Protein AF-A0A1U9K721-F1 (afdb_monomer_lite)

pLDDT: mean 81.17, std 14.3, range [47.28, 93.69]

InterPro domains:
  IPR003751 Translational regulator CsrA [PF02599] (1-48)
  IPR003751 Translational regulator CsrA [PTHR34984] (1-50)
  IPR036107 Carbon storage regulator superfamily [G3DSA:2.60.40.4380] (1-53)
  IPR036107 Carbon storage regulator superfamily [SSF117130] (1-49)

Organism: NCBI:txid1471761

Structure (mmCIF, N/CA/C/O backbone):
data_AF-A0A1U9K721-F1
#
_entry.id   AF-A0A1U9K721-F1
#
loop_
_atom_site.group_PDB
_atom_site.id
_atom_site.type_symbol
_atom_site.label_atom_id
_atom_site.label_alt_id
_atom_site.label_comp_id
_atom_site.label_asym_id
_atom_site.label_entity_id
_atom_site.label_seq_id
_atom_site.pdbx_PDB_ins_code
_atom_site.Cartn_x
_atom_site.Cartn_y
_atom_site.Cartn_z
_atom_site.occupancy
_atom_site.B_iso_or_equiv
_atom_site.auth_seq_id
_atom_site.auth_comp_id
_atom_site.auth_asym_id
_atom_site.auth_atom_id
_atom_site.pdbx_PDB_model_num
ATOM 1 N N . MET A 1 1 ? 0.883 14.986 0.000 1.00 77.12 1 MET A N 1
ATOM 2 C CA . MET A 1 1 ? 0.487 13.869 0.885 1.00 77.12 1 MET A CA 1
ATOM 3 C C . MET A 1 1 ? -1.002 13.992 1.172 1.00 77.12 1 MET A C 1
ATOM 5 O O . MET A 1 1 ? -1.410 15.035 1.663 1.00 77.12 1 MET A O 1
ATOM 9 N N . LEU A 1 2 ? -1.805 12.987 0.812 1.00 88.69 2 LEU A N 1
ATOM 10 C CA . LEU A 1 2 ? -3.249 12.947 1.075 1.00 88.69 2 LEU A CA 1
ATOM 11 C C . LEU A 1 2 ? -3.511 11.921 2.183 1.00 88.69 2 LEU A C 1
ATOM 13 O O . LEU A 1 2 ? -3.124 10.765 2.034 1.00 88.69 2 LEU A O 1
ATOM 17 N N . VAL A 1 3 ? -4.143 12.334 3.284 1.00 87.06 3 VAL A N 1
ATOM 18 C CA . VAL A 1 3 ? -4.403 11.468 4.446 1.00 87.06 3 VAL A CA 1
ATOM 19 C C . VAL A 1 3 ? -5.900 11.223 4.560 1.00 87.06 3 VAL A C 1
ATOM 21 O O . VAL A 1 3 ? -6.671 12.161 4.750 1.00 87.06 3 VAL A O 1
ATOM 24 N N . ILE A 1 4 ? -6.313 9.962 4.440 1.00 89.12 4 ILE A N 1
ATOM 25 C CA . ILE A 1 4 ? -7.718 9.557 4.524 1.00 89.12 4 ILE A CA 1
ATOM 26 C C . ILE A 1 4 ? -7.859 8.280 5.349 1.00 89.12 4 ILE A C 1
ATOM 28 O O . ILE A 1 4 ? -7.073 7.345 5.221 1.00 89.12 4 ILE A O 1
ATOM 32 N N . SER A 1 5 ? -8.895 8.222 6.181 1.00 83.06 5 SER A N 1
ATOM 33 C CA . SER A 1 5 ? -9.269 7.010 6.914 1.00 83.06 5 SER A CA 1
ATOM 34 C C . SER A 1 5 ? -10.379 6.290 6.156 1.00 83.06 5 SER A C 1
ATOM 36 O O . SER A 1 5 ? -11.390 6.908 5.810 1.00 83.06 5 SER A O 1
ATOM 38 N N . ARG A 1 6 ? -10.188 4.998 5.879 1.00 85.25 6 ARG A N 1
ATOM 39 C CA . ARG A 1 6 ? -11.124 4.138 5.139 1.00 85.25 6 ARG A CA 1
ATOM 40 C C . ARG A 1 6 ? -11.474 2.891 5.947 1.00 85.25 6 ARG A C 1
ATOM 42 O O . ARG A 1 6 ? -10.657 2.388 6.719 1.00 85.25 6 ARG A O 1
ATOM 49 N N . LYS A 1 7 ? -12.696 2.396 5.769 1.00 85.06 7 LYS A N 1
ATOM 50 C CA . LYS A 1 7 ? -13.152 1.110 6.302 1.00 85.06 7 LYS A CA 1
ATOM 51 C C . LYS A 1 7 ? -12.604 -0.041 5.447 1.00 85.06 7 LYS A C 1
ATOM 53 O O . LYS A 1 7 ? -12.300 0.152 4.269 1.00 85.06 7 LYS A O 1
ATOM 58 N N . PRO A 1 8 ? -12.485 -1.256 6.010 1.00 82.12 8 PRO A N 1
ATOM 59 C CA . PRO A 1 8 ? -12.181 -2.431 5.204 1.00 82.12 8 PRO A CA 1
ATOM 60 C C . PRO A 1 8 ? -13.246 -2.605 4.113 1.00 82.12 8 PRO A C 1
ATOM 62 O O . PRO A 1 8 ? -14.439 -2.514 4.395 1.00 82.12 8 PRO A O 1
ATOM 65 N N . SER A 1 9 ? -12.801 -2.897 2.893 1.00 82.62 9 SER A N 1
ATOM 66 C CA . SER A 1 9 ? -13.572 -2.975 1.638 1.00 82.62 9 SER A CA 1
ATOM 67 C C . SER A 1 9 ? -13.819 -1.649 0.910 1.00 82.62 9 SER A C 1
ATOM 69 O O . SER A 1 9 ? -14.395 -1.668 -0.175 1.00 82.62 9 SER A O 1
ATOM 71 N N . GLU A 1 10 ? -13.356 -0.512 1.434 1.00 87.06 10 GLU A N 1
ATOM 72 C CA . GLU A 1 10 ? -13.301 0.727 0.652 1.00 87.06 10 GLU A C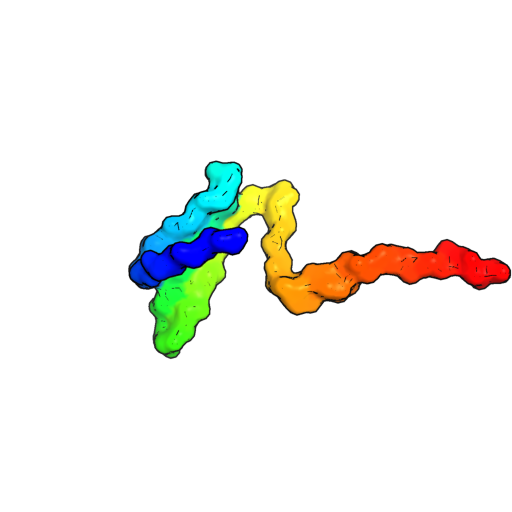A 1
ATOM 73 C C . GLU A 1 10 ? -12.022 0.792 -0.196 1.00 87.06 10 GLU A C 1
ATOM 75 O O . GLU A 1 10 ? -10.996 0.179 0.129 1.00 87.06 10 GLU A O 1
ATOM 80 N N . GLY A 1 11 ? -12.094 1.547 -1.295 1.00 88.62 11 GLY A N 1
ATOM 81 C CA . GLY A 1 11 ? -10.988 1.708 -2.228 1.00 88.62 11 GLY A CA 1
ATOM 82 C C . GLY A 1 11 ? -10.671 3.156 -2.584 1.00 88.62 11 GLY A C 1
ATOM 83 O O . GLY A 1 11 ? -11.455 4.069 -2.334 1.00 88.62 11 GLY A O 1
ATOM 84 N N . ILE A 1 12 ? -9.487 3.342 -3.158 1.00 91.75 12 ILE A N 1
ATOM 85 C CA . ILE A 1 12 ? -8.907 4.608 -3.596 1.00 91.75 12 ILE A CA 1
ATOM 86 C C . ILE A 1 12 ? -8.590 4.457 -5.079 1.00 91.75 12 ILE A C 1
ATOM 88 O O . ILE A 1 12 ? -8.023 3.444 -5.491 1.00 91.75 12 ILE A O 1
ATOM 92 N N . ILE A 1 13 ? -8.956 5.456 -5.874 1.00 90.75 13 ILE A N 1
ATOM 93 C CA . ILE A 1 13 ? -8.636 5.506 -7.300 1.00 90.75 13 ILE A CA 1
ATOM 94 C C . ILE A 1 13 ? -7.529 6.540 -7.488 1.00 90.75 13 ILE A C 1
ATOM 96 O O . ILE A 1 13 ? -7.670 7.683 -7.057 1.00 90.75 13 ILE A O 1
ATOM 100 N N . ILE A 1 14 ? -6.431 6.134 -8.121 1.00 91.06 14 ILE A N 1
ATOM 101 C CA . ILE A 1 14 ? -5.335 7.017 -8.515 1.00 91.06 14 ILE A CA 1
ATOM 102 C C . ILE A 1 14 ? -5.303 7.057 -10.041 1.00 91.06 14 ILE A C 1
ATOM 104 O O . ILE A 1 14 ? -5.196 6.017 -10.695 1.00 91.06 14 ILE A O 1
ATOM 108 N N . HIS A 1 15 ? -5.375 8.269 -10.598 1.00 88.94 15 HIS A N 1
ATOM 109 C CA . HIS A 1 15 ? -5.216 8.516 -12.035 1.00 88.94 15 HIS A CA 1
ATOM 110 C C . HIS A 1 15 ? -6.183 7.683 -12.909 1.00 88.94 15 HIS A C 1
ATOM 112 O O . HIS A 1 15 ? -5.812 7.217 -13.984 1.00 88.94 15 HIS A O 1
ATOM 118 N N . ASP A 1 16 ? -7.388 7.411 -12.391 1.00 87.81 16 ASP A N 1
ATOM 119 C CA . ASP A 1 16 ? -8.492 6.662 -13.025 1.00 87.81 16 ASP A CA 1
ATOM 120 C C . ASP A 1 16 ? -8.194 5.222 -13.480 1.00 87.81 16 ASP A C 1
ATOM 122 O O . ASP A 1 16 ? -9.098 4.488 -13.878 1.00 87.81 16 ASP A O 1
ATOM 126 N N . ARG A 1 17 ? -6.941 4.779 -13.368 1.00 92.06 17 ARG A N 1
ATOM 127 C CA . ARG A 1 17 ? -6.455 3.485 -13.857 1.00 92.06 17 ARG A CA 1
ATOM 128 C C . ARG A 1 17 ? -5.964 2.574 -12.739 1.00 92.06 17 ARG A C 1
ATOM 130 O O . ARG A 1 17 ? -5.969 1.361 -12.912 1.00 92.06 17 ARG A O 1
ATOM 137 N N . ILE A 1 18 ? -5.559 3.139 -11.602 1.00 93.06 18 ILE A N 1
ATOM 138 C CA . ILE A 1 18 ? -5.029 2.381 -10.467 1.00 93.06 18 ILE A CA 1
ATOM 139 C C . ILE A 1 18 ? -6.090 2.353 -9.371 1.00 93.06 18 ILE A C 1
ATOM 141 O O . ILE A 1 18 ? -6.520 3.400 -8.884 1.00 93.06 18 ILE A O 1
ATOM 145 N N . ARG A 1 19 ? -6.512 1.158 -8.963 1.00 92.62 19 ARG A N 1
ATOM 146 C CA . ARG A 1 19 ? -7.465 0.942 -7.870 1.00 92.62 19 ARG A CA 1
ATOM 147 C C . ARG A 1 19 ? -6.760 0.266 -6.708 1.00 92.62 19 ARG A C 1
ATOM 149 O O . ARG A 1 19 ? -6.198 -0.810 -6.857 1.00 92.62 19 ARG A O 1
ATOM 156 N N . ILE A 1 20 ? -6.823 0.880 -5.536 1.00 92.50 20 ILE A N 1
ATOM 157 C CA . ILE A 1 20 ? -6.296 0.322 -4.290 1.00 92.50 20 ILE A CA 1
ATOM 158 C C . ILE A 1 20 ? -7.486 -0.022 -3.405 1.00 92.50 20 ILE A C 1
ATOM 160 O O . ILE A 1 20 ? -8.305 0.848 -3.145 1.00 92.50 20 ILE A O 1
ATOM 164 N N . ARG A 1 21 ? -7.601 -1.254 -2.912 1.00 91.62 21 ARG A N 1
ATOM 165 C CA . ARG A 1 21 ? -8.642 -1.670 -1.961 1.00 91.62 21 ARG A CA 1
ATOM 166 C C . ARG A 1 21 ? -8.011 -2.120 -0.657 1.00 91.62 21 ARG A C 1
ATOM 168 O O . ARG A 1 21 ? -7.052 -2.892 -0.653 1.00 91.62 21 ARG A O 1
ATOM 175 N N . VAL A 1 22 ? -8.582 -1.682 0.458 1.00 90.94 22 VAL A N 1
ATOM 176 C CA . VAL A 1 22 ? -8.136 -2.114 1.784 1.00 90.94 22 VAL A CA 1
ATOM 177 C C . VAL A 1 22 ? -8.898 -3.375 2.170 1.00 90.94 22 VAL A C 1
ATOM 179 O O . VAL A 1 22 ? -10.119 -3.355 2.293 1.00 90.94 22 VAL A O 1
ATOM 182 N N . GLN A 1 23 ? -8.191 -4.472 2.407 1.00 89.69 23 GLN A N 1
ATOM 183 C CA . GLN A 1 23 ? -8.761 -5.712 2.924 1.00 89.69 23 GLN A CA 1
ATOM 184 C C . GLN A 1 23 ? -8.276 -5.957 4.350 1.00 89.69 23 GLN A C 1
ATOM 186 O O . GLN A 1 23 ? -7.144 -5.637 4.706 1.00 89.69 23 GLN A O 1
ATOM 191 N N . LYS A 1 24 ? -9.134 -6.531 5.192 1.00 87.81 24 LYS A N 1
ATOM 192 C CA . LYS A 1 24 ? -8.770 -6.919 6.557 1.00 87.81 24 LYS A CA 1
ATOM 193 C C . LYS A 1 24 ? -8.826 -8.432 6.655 1.00 87.81 24 LYS A C 1
ATOM 195 O O . LYS A 1 24 ? -9.901 -9.011 6.548 1.00 87.81 24 LYS A O 1
ATOM 200 N N . ARG A 1 25 ? -7.677 -9.065 6.886 1.00 87.44 25 ARG A N 1
ATOM 201 C CA . ARG A 1 25 ? -7.579 -10.516 7.065 1.00 87.44 25 ARG A CA 1
ATOM 202 C C . ARG A 1 25 ? -6.890 -10.816 8.387 1.00 87.44 25 ARG A C 1
ATOM 204 O O . ARG A 1 25 ? -5.749 -10.414 8.591 1.00 87.44 25 ARG A O 1
ATOM 211 N N . SER A 1 26 ? -7.602 -11.494 9.289 1.00 83.44 26 SER A N 1
ATOM 212 C CA . SER A 1 26 ? -7.076 -12.024 10.559 1.00 83.44 26 SER A CA 1
ATOM 213 C C . SER A 1 26 ? -6.164 -11.051 11.326 1.00 83.44 26 SER A C 1
ATOM 215 O O . SER A 1 26 ? -5.057 -11.398 11.723 1.00 83.44 26 SER A O 1
ATOM 217 N N . GLY A 1 27 ? -6.609 -9.800 11.485 1.00 84.81 27 GLY A N 1
ATOM 218 C CA . GLY A 1 27 ? -5.889 -8.771 12.249 1.00 84.81 27 GLY A CA 1
ATOM 219 C C . GLY A 1 27 ? -4.838 -7.971 11.473 1.00 84.81 27 GLY A C 1
ATOM 220 O O . GLY A 1 27 ? -4.354 -6.973 11.997 1.00 84.81 27 GLY A O 1
ATOM 221 N N . ARG A 1 28 ? -4.525 -8.331 10.222 1.00 85.81 28 ARG A N 1
ATOM 222 C CA . ARG A 1 28 ? -3.646 -7.547 9.343 1.00 85.81 28 ARG A CA 1
ATOM 223 C C . ARG A 1 28 ? -4.446 -6.820 8.269 1.00 85.81 28 ARG A C 1
ATOM 225 O O . ARG A 1 28 ? -5.445 -7.335 7.756 1.00 85.81 28 ARG A O 1
ATOM 232 N N . PHE A 1 29 ? -3.985 -5.624 7.925 1.00 86.94 29 PHE A N 1
ATOM 233 C CA . PHE A 1 29 ? -4.463 -4.895 6.759 1.00 86.94 29 PHE A CA 1
ATOM 234 C C . PHE A 1 29 ? -3.670 -5.352 5.538 1.00 86.94 29 PHE A C 1
ATOM 236 O O . PHE A 1 29 ? -2.448 -5.459 5.579 1.00 86.94 29 PHE A O 1
ATOM 243 N N . GLN A 1 30 ? -4.381 -5.658 4.466 1.00 88.69 30 GLN A N 1
ATOM 244 C CA . GLN A 1 30 ? -3.830 -5.987 3.164 1.00 88.69 30 GLN A CA 1
ATOM 245 C C . GLN A 1 30 ? -4.259 -4.897 2.189 1.00 88.69 30 GLN A C 1
ATOM 247 O O . GLN A 1 30 ? -5.398 -4.432 2.233 1.00 88.69 30 GLN A O 1
ATOM 252 N N . LEU A 1 31 ? -3.352 -4.499 1.307 1.00 89.94 31 LEU A N 1
ATOM 253 C CA . LEU A 1 31 ? -3.651 -3.590 0.210 1.00 89.94 31 LEU A CA 1
ATOM 254 C C . LEU A 1 31 ? -3.732 -4.428 -1.061 1.00 89.94 31 LEU A C 1
ATOM 256 O O . LEU A 1 31 ? -2.754 -5.059 -1.451 1.00 89.94 31 LEU A O 1
ATOM 260 N N . ALA A 1 32 ? -4.909 -4.477 -1.672 1.00 90.75 32 ALA A N 1
ATOM 261 C CA . ALA A 1 32 ? -5.073 -5.026 -3.009 1.00 90.75 32 ALA A CA 1
ATOM 262 C C . ALA A 1 32 ? -4.899 -3.882 -4.007 1.00 90.75 32 ALA A C 1
ATOM 264 O O . ALA A 1 32 ? -5.589 -2.873 -3.894 1.00 90.75 32 ALA A O 1
ATOM 265 N N . ILE A 1 33 ? -3.971 -4.025 -4.946 1.00 92.69 33 ILE A N 1
ATOM 266 C CA . ILE A 1 33 ? -3.663 -3.006 -5.949 1.00 92.69 33 ILE A CA 1
ATOM 267 C C . ILE A 1 33 ? -3.988 -3.608 -7.311 1.00 92.69 33 ILE A C 1
ATOM 269 O O . ILE A 1 33 ? -3.445 -4.645 -7.678 1.00 92.69 33 ILE A O 1
ATOM 273 N N . GLU A 1 34 ? -4.889 -2.968 -8.040 1.00 92.25 34 GLU A N 1
ATOM 274 C CA . GLU A 1 34 ? -5.226 -3.284 -9.421 1.00 92.25 34 GLU A CA 1
ATOM 275 C C . GLU A 1 34 ? -4.694 -2.148 -10.288 1.00 92.25 34 GLU A C 1
ATOM 277 O O . GLU A 1 34 ? -5.084 -0.990 -10.120 1.00 92.25 34 GLU A O 1
ATOM 282 N N . ALA A 1 35 ? -3.788 -2.477 -11.197 1.00 93.69 35 ALA A N 1
ATOM 283 C CA . ALA A 1 35 ? -3.195 -1.542 -12.137 1.00 93.69 35 ALA A CA 1
ATOM 284 C C . ALA A 1 35 ? -3.056 -2.231 -13.506 1.00 93.69 35 ALA A C 1
ATOM 286 O O . ALA A 1 35 ? -2.949 -3.459 -13.552 1.00 93.69 35 ALA A O 1
ATOM 287 N N . PRO A 1 36 ? -3.087 -1.476 -14.616 1.00 92.62 36 PRO A N 1
ATOM 288 C CA . PRO A 1 36 ? -2.789 -2.017 -15.940 1.00 92.62 36 PRO A CA 1
ATOM 289 C C . PRO A 1 36 ? -1.316 -2.441 -16.050 1.00 92.62 36 PRO A C 1
ATOM 291 O O . PRO A 1 36 ? -0.471 -1.935 -15.316 1.00 92.62 36 PRO A O 1
ATOM 294 N N . GLU A 1 37 ? -1.003 -3.313 -17.012 1.00 89.38 37 GLU A N 1
ATOM 295 C CA . GLU A 1 37 ? 0.342 -3.895 -17.209 1.00 89.38 37 GLU A CA 1
ATOM 296 C C . GLU A 1 37 ? 1.442 -2.859 -17.496 1.00 89.38 37 GLU A C 1
ATOM 298 O O . GLU A 1 37 ? 2.610 -3.084 -17.191 1.00 89.38 37 GLU A O 1
ATOM 303 N N . ASP A 1 38 ? 1.062 -1.703 -18.041 1.00 90.69 38 ASP A N 1
ATOM 304 C CA . ASP A 1 38 ? 1.947 -0.560 -18.295 1.00 90.69 38 ASP A CA 1
ATOM 305 C C . ASP A 1 38 ? 2.505 0.065 -16.998 1.00 90.69 38 ASP A C 1
ATOM 307 O O . ASP A 1 38 ? 3.563 0.692 -16.991 1.00 90.69 38 ASP A O 1
ATOM 311 N N . VAL A 1 39 ? 1.814 -0.125 -15.868 1.00 89.44 39 VAL A N 1
ATOM 312 C CA . VAL A 1 39 ? 2.177 0.470 -14.581 1.00 89.44 39 VAL A CA 1
ATOM 313 C C . VAL A 1 39 ? 2.860 -0.569 -13.698 1.00 89.44 39 VAL A C 1
ATOM 315 O O . VAL A 1 39 ? 2.231 -1.497 -13.189 1.00 89.44 39 VAL A O 1
ATOM 318 N N . LYS A 1 40 ? 4.157 -0.370 -13.435 1.00 88.06 40 LYS A N 1
ATOM 319 C CA . LYS A 1 40 ? 4.902 -1.187 -12.469 1.00 88.06 40 LYS A CA 1
ATOM 320 C C . LYS A 1 40 ? 4.410 -0.923 -11.044 1.00 88.06 40 LYS A C 1
ATOM 322 O O . LYS A 1 40 ? 4.470 0.204 -10.556 1.00 88.06 40 LYS A O 1
ATOM 327 N N . VAL A 1 41 ? 3.987 -1.981 -10.357 1.00 89.31 41 VAL A N 1
ATOM 328 C CA . VAL A 1 41 ? 3.651 -1.958 -8.928 1.00 89.31 41 VAL A CA 1
ATOM 329 C C . VAL A 1 41 ? 4.764 -2.668 -8.171 1.00 89.31 41 VAL A C 1
ATOM 331 O O . VAL A 1 41 ? 4.891 -3.889 -8.235 1.00 89.31 41 VAL A O 1
ATOM 334 N N . LEU A 1 42 ? 5.580 -1.894 -7.462 1.00 89.62 42 LEU A N 1
ATOM 335 C CA . LEU A 1 42 ? 6.688 -2.398 -6.659 1.00 89.62 42 LEU A CA 1
ATOM 336 C C . LEU A 1 42 ? 6.434 -2.110 -5.183 1.00 89.62 42 LEU A C 1
ATOM 338 O O . LEU A 1 42 ? 5.755 -1.146 -4.825 1.00 89.62 42 LEU A O 1
ATOM 342 N N . ARG A 1 43 ? 6.989 -2.964 -4.322 1.00 88.31 43 ARG A N 1
ATOM 343 C CA . ARG A 1 43 ? 7.081 -2.669 -2.892 1.00 88.31 43 ARG A CA 1
ATOM 344 C C . ARG A 1 43 ? 8.204 -1.650 -2.696 1.00 88.31 43 ARG A C 1
ATOM 346 O O . ARG A 1 43 ? 9.186 -1.688 -3.437 1.00 88.31 43 ARG A O 1
ATOM 353 N N . GLU A 1 44 ? 8.044 -0.738 -1.746 1.00 86.88 44 GLU A N 1
ATOM 354 C CA . GLU A 1 44 ? 8.968 0.384 -1.533 1.00 86.88 44 GLU A CA 1
ATOM 355 C C . GLU A 1 44 ? 10.423 -0.084 -1.392 1.00 86.88 44 GLU A C 1
ATOM 357 O O . GLU A 1 44 ? 11.318 0.458 -2.032 1.00 86.88 44 GLU A O 1
ATOM 362 N N . GLU A 1 45 ? 10.641 -1.185 -0.676 1.00 85.69 45 GLU A N 1
ATOM 363 C CA . GLU A 1 45 ? 11.964 -1.772 -0.475 1.00 85.69 45 GLU A CA 1
ATOM 364 C C . GLU A 1 45 ? 12.624 -2.299 -1.762 1.00 85.69 45 GLU A C 1
ATOM 366 O O . GLU A 1 45 ? 13.843 -2.420 -1.827 1.00 85.69 45 GLU A O 1
ATOM 371 N N . LEU A 1 46 ? 11.838 -2.631 -2.790 1.00 85.31 46 LEU A N 1
ATOM 372 C CA . LEU A 1 46 ? 12.356 -3.099 -4.079 1.00 85.31 46 LEU A CA 1
ATOM 373 C C . LEU A 1 46 ? 12.674 -1.93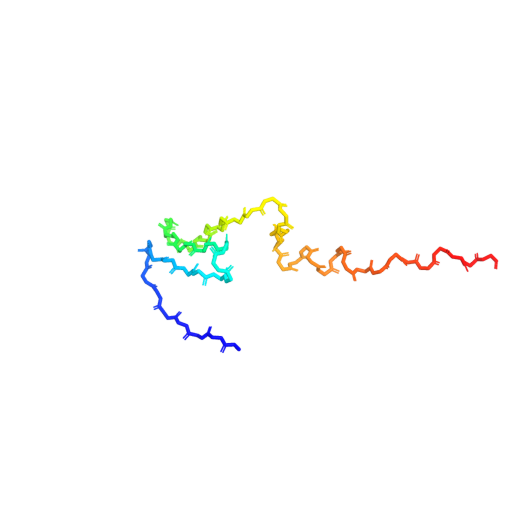3 -5.013 1.00 85.31 46 LEU A C 1
ATOM 375 O O . LEU A 1 46 ? 13.554 -2.048 -5.864 1.00 85.31 46 LEU A O 1
ATOM 379 N N . TYR A 1 47 ? 11.985 -0.805 -4.840 1.00 83.75 47 TYR A N 1
ATOM 380 C CA . TYR A 1 47 ? 12.215 0.389 -5.643 1.00 83.75 47 TYR A CA 1
ATOM 381 C C . TYR A 1 47 ? 13.635 0.933 -5.439 1.00 83.75 47 TYR A C 1
ATOM 383 O O . TYR A 1 47 ? 14.319 1.271 -6.401 1.00 83.75 47 TYR A O 1
ATOM 391 N N . GLU A 1 48 ? 14.120 0.933 -4.198 1.00 73.50 48 GLU A N 1
ATOM 392 C CA . GLU A 1 48 ? 15.459 1.421 -3.848 1.00 73.50 48 GLU A CA 1
ATOM 393 C C . GLU A 1 48 ? 16.596 0.540 -4.410 1.00 73.50 48 GLU A C 1
ATOM 395 O O . GLU A 1 48 ? 17.707 1.019 -4.642 1.00 73.50 48 GLU A O 1
ATOM 400 N N . GLY A 1 49 ? 16.314 -0.743 -4.669 1.00 64.69 49 GLY A N 1
ATOM 401 C CA . GLY A 1 49 ? 17.268 -1.701 -5.235 1.00 64.69 49 GLY A CA 1
ATOM 402 C C . GLY A 1 49 ? 17.390 -1.637 -6.759 1.00 64.69 49 GLY A C 1
ATOM 403 O O . GLY A 1 49 ? 18.493 -1.769 -7.284 1.00 64.69 49 GLY A O 1
ATOM 404 N N . GLU A 1 50 ? 16.284 -1.409 -7.474 1.00 56.19 50 GLU A N 1
ATOM 405 C CA . GLU A 1 50 ? 16.276 -1.344 -8.947 1.00 56.19 50 GLU A CA 1
ATOM 406 C C . GLU A 1 50 ? 16.632 0.043 -9.503 1.00 56.19 50 GLU A C 1
ATOM 408 O O . GLU A 1 50 ? 17.027 0.158 -10.662 1.00 56.19 50 GLU A O 1
ATOM 413 N N . PHE A 1 51 ? 16.529 1.097 -8.686 1.00 51.41 51 PHE A N 1
ATOM 414 C CA . PHE A 1 51 ? 16.878 2.470 -9.065 1.00 51.41 51 PHE A CA 1
ATOM 415 C C . PHE A 1 51 ? 18.276 2.908 -8.605 1.00 51.41 51 PHE A C 1
ATOM 417 O O . PHE A 1 51 ? 18.564 4.103 -8.532 1.00 51.41 51 PHE A O 1
ATOM 424 N N . LYS A 1 52 ? 19.199 1.965 -8.370 1.00 47.28 52 LYS A N 1
ATOM 425 C CA . LYS A 1 52 ? 20.608 2.277 -8.621 1.00 47.28 52 LYS A CA 1
ATOM 426 C C . LYS A 1 52 ? 20.791 2.238 -10.129 1.00 47.28 52 LYS A C 1
ATOM 428 O O . LYS A 1 52 ? 20.811 1.168 -10.732 1.00 47.28 52 LYS A O 1
ATOM 433 N N . SER A 1 53 ? 20.880 3.428 -10.721 1.00 49.06 53 SER A N 1
ATOM 434 C CA . SER A 1 53 ? 21.428 3.646 -12.060 1.00 49.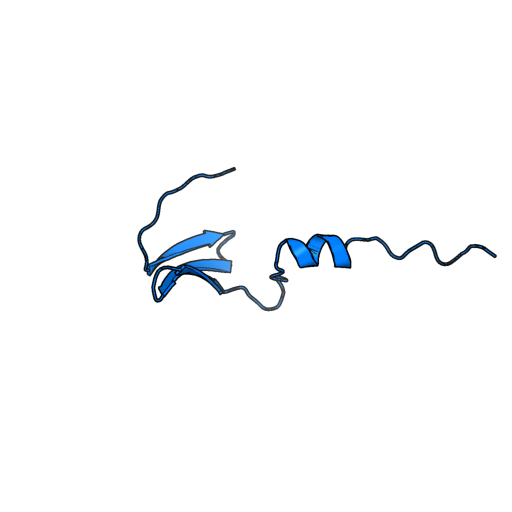06 53 SER A CA 1
ATOM 435 C C . SER A 1 53 ? 22.548 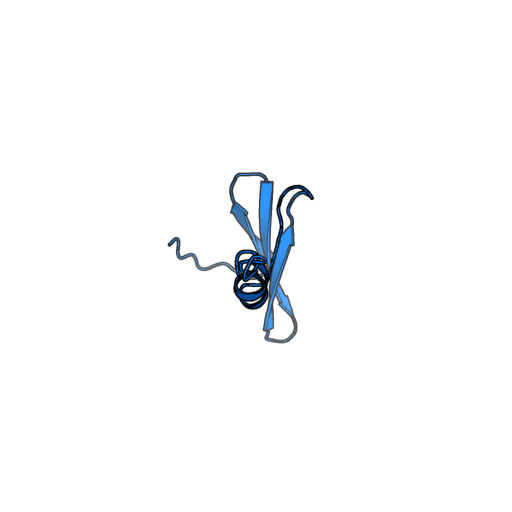2.640 -12.330 1.00 49.06 53 SER A C 1
ATOM 437 O O . SER A 1 53 ? 23.344 2.425 -11.407 1.00 49.06 53 SER A O 1
ATOM 439 N N . PRO A 1 54 ? 22.612 2.022 -13.530 1.00 54.78 54 PRO A N 1
ATOM 440 C CA . PRO A 1 54 ? 23.653 1.061 -13.859 1.00 54.78 54 PRO A CA 1
ATOM 441 C C . PRO A 1 54 ? 24.981 1.642 -13.399 1.00 54.78 54 PRO A C 1
ATOM 443 O O . PRO A 1 54 ? 25.386 2.711 -13.855 1.00 54.78 54 PRO A O 1
ATOM 446 N N . CYS A 1 55 ? 25.563 0.973 -12.403 1.00 50.69 55 CYS A N 1
ATOM 447 C CA . CYS A 1 55 ? 26.908 1.220 -1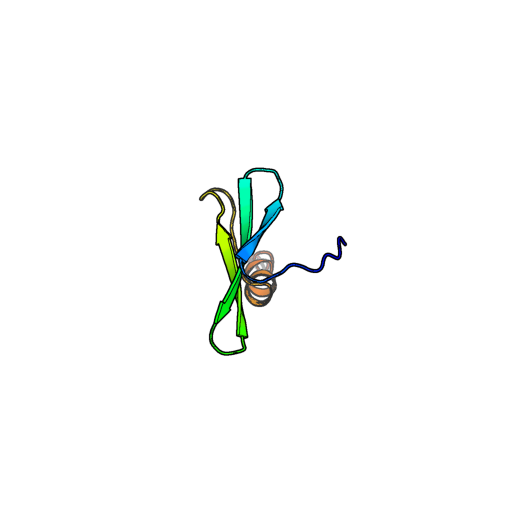1.922 1.00 50.69 55 CYS A CA 1
ATOM 448 C C . CYS A 1 55 ? 27.764 1.445 -13.163 1.00 50.69 55 CYS A C 1
ATOM 450 O O . CYS A 1 55 ? 27.713 0.603 -14.060 1.00 50.69 55 CYS A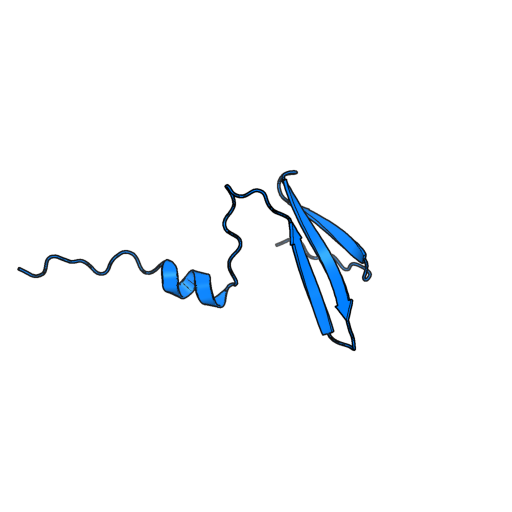 O 1
ATOM 452 N N . GLU A 1 56 ? 28.414 2.603 -13.255 1.00 53.66 56 GLU A N 1
ATOM 453 C CA . GLU A 1 56 ? 29.193 3.042 -14.407 1.00 53.66 56 GLU A CA 1
ATOM 454 C C . GLU A 1 56 ? 30.193 1.951 -14.817 1.00 53.66 56 GLU A C 1
ATOM 456 O O . GLU A 1 56 ? 31.327 1.871 -14.348 1.00 53.66 56 GLU A O 1
ATOM 461 N N . LEU A 1 57 ? 29.739 1.074 -15.711 1.00 55.78 57 LEU A N 1
ATOM 462 C CA . LEU A 1 57 ? 30.547 0.199 -16.530 1.00 55.78 57 LEU A CA 1
ATOM 463 C C . LEU A 1 57 ? 31.277 1.134 -17.479 1.00 55.78 57 LEU A C 1
ATOM 465 O O . LEU A 1 57 ? 30.720 1.439 -18.523 1.00 55.78 57 LEU A O 1
ATOM 469 N N . ASN A 1 58 ? 32.411 1.683 -17.045 1.00 55.97 58 ASN A N 1
ATOM 470 C CA . ASN A 1 58 ? 33.547 2.127 -17.860 1.00 55.97 58 ASN A CA 1
ATOM 471 C C . ASN A 1 58 ? 34.642 2.708 -16.942 1.00 55.97 58 ASN A C 1
ATOM 473 O O . ASN A 1 58 ? 34.997 3.878 -17.041 1.00 55.97 58 ASN A O 1
ATOM 477 N N . ALA A 1 59 ? 35.206 1.887 -16.056 1.00 54.12 59 ALA A N 1
ATOM 478 C CA . ALA A 1 59 ? 36.585 2.099 -15.620 1.00 54.12 59 ALA A CA 1
ATOM 479 C C . ALA A 1 59 ? 37.469 1.198 -16.497 1.00 54.12 59 ALA A C 1
ATOM 481 O O . ALA A 1 59 ? 37.700 0.036 -16.164 1.00 54.12 59 ALA A O 1
ATOM 482 N N . THR A 1 60 ? 37.824 1.709 -17.682 1.00 51.41 60 THR A N 1
ATOM 483 C CA . THR A 1 60 ? 38.943 1.204 -18.500 1.00 51.41 60 THR A CA 1
ATOM 484 C C . THR A 1 60 ? 40.248 1.749 -17.944 1.00 51.41 60 THR A C 1
ATOM 486 O O . THR A 1 60 ? 40.243 2.931 -17.534 1.00 51.41 60 THR A O 1
#

Foldseek 3Di:
DDDDDDDQQDWDDDPNFKIWGWHDDPNDIDIDIGHDPVDDDDDPVVVVVVPPDPDPPDPD

Secondary structure (DSSP, 8-state):
-------TT-EEEETTTEEEEEEEETTEEEEEEE--TTS----HHHHHHHTS--------

Sequence (60 aa):
MLVISRKPSEGIIIHDRIRIRVQKRSGRFQLAIEAPEDVKVLREELYEGEFKSPCELNAT

Radius of gyration: 16.89 Å; chains: 1; bounding box: 52×26×31 Å